Protein AF-A0A482RDL2-F1 (afdb_monomer)

Solvent-accessible surface area (backbone atoms only — not comparable to full-atom values): 4204 Å² total; per-residue (Å²): 136,87,81,81,81,77,82,76,76,90,75,80,97,79,76,80,80,56,58,67,52,53,52,57,69,75,69,66,78,66,46,67,54,65,52,64,41,93,88,76,67,49,73,28,51,24,55,85,54,44,68,50,82,79,72,58,88,90,72,117

Radius of gyration: 18.49 Å; Cα contacts (8 Å, |Δi|>4): 41; chains: 1; bounding box: 24×47×50 Å

Nearest PDB structures (foldseek):
  4qtt-assembly1_A  TM=5.230E-01  e=3.374E-02  Saccharomyces cerevisiae S288C
  8buu-assembly1_0  TM=2.763E-01  e=1.126E+00  Bacillus subtilis subsp. subtilis str. 168
  4wu1-assembly2_J5  TM=3.213E-01  e=3.313E+00  Thermus thermophilus HB8

Struct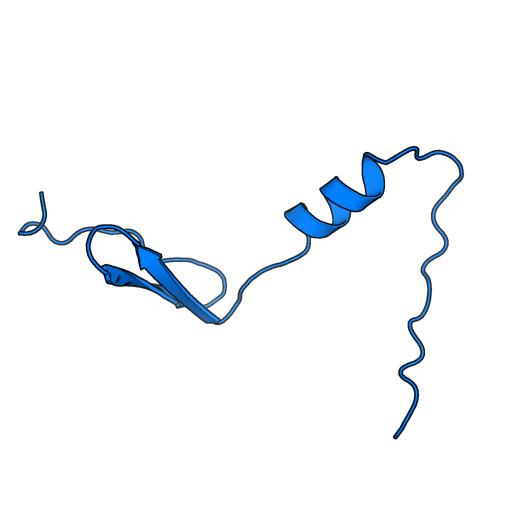ure (mmCIF, N/CA/C/O backbone):
data_AF-A0A482RDL2-F1
#
_entry.id   AF-A0A482RDL2-F1
#
loop_
_atom_site.group_PDB
_atom_site.id
_atom_site.type_symbol
_atom_site.label_atom_id
_atom_site.label_alt_id
_atom_site.label_comp_id
_atom_site.label_asym_id
_atom_site.label_entity_id
_atom_site.label_seq_id
_atom_site.pdbx_PDB_ins_code
_atom_site.Cartn_x
_atom_site.Cartn_y
_atom_site.Cartn_z
_atom_site.occupancy
_atom_site.B_iso_or_equiv
_atom_site.auth_seq_id
_atom_site.auth_comp_id
_atom_site.auth_asym_id
_atom_site.auth_atom_id
_atom_site.pdbx_PDB_model_num
ATOM 1 N N . MET A 1 1 ? -2.361 31.752 7.538 1.00 41.38 1 MET A N 1
ATOM 2 C CA . MET A 1 1 ? -2.008 30.377 7.958 1.00 41.38 1 MET A CA 1
ATOM 3 C C . MET A 1 1 ? -2.867 29.979 9.160 1.00 41.38 1 MET A C 1
ATOM 5 O O . MET A 1 1 ? -2.564 30.425 10.264 1.00 41.38 1 MET A O 1
ATOM 9 N N . PRO A 1 2 ? -3.981 29.244 8.986 1.00 48.47 2 PRO A N 1
ATOM 10 C CA . PRO A 1 2 ? -4.849 28.880 10.102 1.00 48.47 2 PRO A CA 1
ATOM 11 C C . PRO A 1 2 ? -4.240 27.702 10.875 1.00 48.47 2 PRO A C 1
ATOM 13 O O . PRO A 1 2 ? -3.901 26.669 10.302 1.00 48.47 2 PRO A O 1
ATOM 16 N N . ARG A 1 3 ? -4.067 27.869 12.189 1.00 52.34 3 ARG A N 1
ATOM 17 C CA . ARG A 1 3 ? -3.564 26.823 13.088 1.00 52.34 3 ARG A CA 1
ATOM 18 C C . ARG A 1 3 ? -4.641 25.751 13.258 1.00 52.34 3 ARG A C 1
ATOM 20 O O . ARG A 1 3 ? -5.677 26.014 13.866 1.00 52.34 3 ARG A O 1
ATOM 27 N N . ALA A 1 4 ? -4.391 24.555 12.732 1.00 49.72 4 ALA A N 1
ATOM 28 C CA . ALA A 1 4 ? -5.240 23.394 12.954 1.00 49.72 4 ALA A CA 1
ATOM 29 C C . ALA A 1 4 ? -5.263 23.059 14.455 1.00 49.72 4 ALA A C 1
ATOM 31 O O . ALA A 1 4 ? -4.250 22.683 15.044 1.00 49.72 4 ALA A O 1
ATOM 32 N N . ARG A 1 5 ? 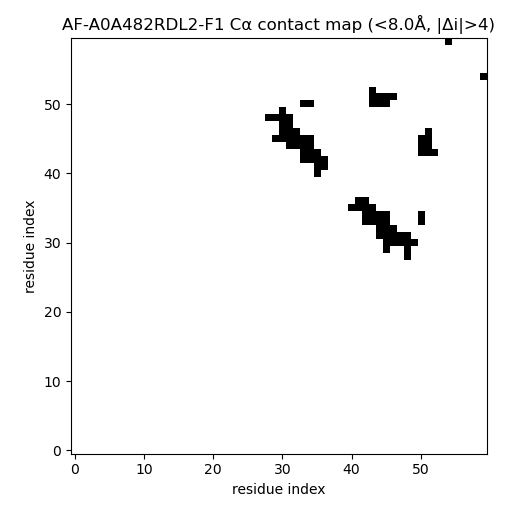-6.425 23.236 15.090 1.00 50.94 5 ARG A N 1
ATOM 33 C CA . ARG A 1 5 ? -6.685 22.759 16.451 1.00 50.94 5 ARG A CA 1
ATOM 34 C C . ARG A 1 5 ? -6.784 21.238 16.407 1.00 50.94 5 ARG A C 1
ATOM 36 O O . ARG A 1 5 ? -7.849 20.695 16.127 1.00 50.94 5 ARG A O 1
ATOM 43 N N . THR A 1 6 ? -5.699 20.540 16.706 1.00 52.12 6 THR A N 1
ATOM 44 C CA . THR A 1 6 ? -5.773 19.122 17.056 1.00 52.12 6 THR A CA 1
ATOM 45 C C . THR A 1 6 ? -6.471 19.006 18.410 1.00 52.12 6 THR A C 1
ATOM 47 O O . THR A 1 6 ? -5.927 19.359 19.454 1.00 52.12 6 THR A O 1
ATOM 50 N N . ARG A 1 7 ? -7.727 18.545 18.397 1.00 50.50 7 ARG A N 1
ATOM 51 C CA . ARG A 1 7 ? -8.403 18.040 19.598 1.00 50.50 7 ARG A CA 1
ATOM 52 C C . ARG A 1 7 ? -7.580 16.860 20.121 1.00 50.50 7 ARG A C 1
ATOM 54 O O . ARG A 1 7 ? -7.655 15.766 19.573 1.00 50.50 7 ARG A O 1
ATOM 61 N N . ALA A 1 8 ? -6.780 17.092 21.156 1.00 56.00 8 ALA A N 1
ATOM 62 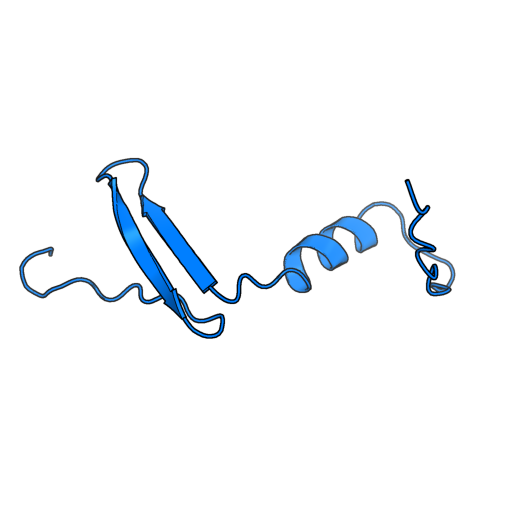C CA . ALA A 1 8 ? -6.140 16.020 21.901 1.00 56.00 8 ALA A CA 1
ATOM 63 C C . ALA A 1 8 ? -7.237 15.200 22.597 1.00 56.00 8 ALA A C 1
ATOM 65 O O . ALA A 1 8 ? -7.947 15.718 23.461 1.00 56.00 8 ALA A O 1
ATOM 66 N N . LEU A 1 9 ? -7.410 13.937 22.199 1.00 60.34 9 LEU A N 1
ATOM 67 C CA . LEU A 1 9 ? -8.239 13.003 22.956 1.00 60.34 9 LEU A CA 1
ATOM 68 C C . LEU A 1 9 ? -7.561 12.704 24.308 1.00 60.34 9 LEU A C 1
ATOM 70 O O . LEU A 1 9 ? -6.348 12.469 24.336 1.00 60.34 9 LEU A O 1
ATOM 74 N N . PRO A 1 10 ? -8.303 12.690 25.431 1.00 61.72 10 PRO A N 1
ATOM 75 C CA . PRO A 1 10 ? -7.734 12.376 26.733 1.00 61.72 10 PRO A CA 1
ATOM 76 C C . PRO A 1 10 ? -7.494 10.867 26.813 1.00 61.72 10 PRO A C 1
ATOM 78 O O . PRO A 1 10 ? -8.427 10.074 26.718 1.00 61.72 10 PRO A O 1
ATOM 81 N N . CYS A 1 11 ? -6.240 10.451 26.977 1.00 53.22 11 CYS A N 1
ATOM 82 C CA . CYS A 1 11 ? -5.895 9.037 27.096 1.00 53.22 11 CYS A CA 1
ATOM 83 C C . CYS A 1 11 ? -5.538 8.701 28.557 1.00 53.22 11 CYS A C 1
ATOM 85 O O . CYS A 1 11 ? -4.753 9.438 29.165 1.00 53.22 11 CYS A O 1
ATOM 87 N N . PRO A 1 12 ? -6.085 7.612 29.137 1.00 59.34 12 PRO A N 1
ATOM 88 C CA . PRO A 1 12 ? -5.917 7.296 30.545 1.00 59.34 12 PRO A CA 1
ATOM 89 C C . PRO A 1 12 ? -4.488 6.837 30.859 1.00 59.34 12 PRO A C 1
ATOM 91 O O . PRO A 1 12 ? -3.688 6.449 30.000 1.00 59.34 12 PRO A O 1
ATOM 94 N N . ARG A 1 13 ? -4.164 6.995 32.136 1.00 61.88 13 ARG A N 1
ATOM 95 C CA . ARG A 1 13 ? -2.839 6.996 32.749 1.00 61.88 13 ARG A CA 1
ATOM 96 C C . ARG A 1 13 ? -2.163 5.619 32.729 1.00 61.88 13 ARG A C 1
ATOM 98 O O . ARG A 1 13 ? -2.343 4.857 33.660 1.00 61.88 13 ARG A O 1
ATOM 105 N N . SER A 1 14 ? -1.371 5.354 31.689 1.00 63.75 14 SER A N 1
ATOM 106 C CA . SER A 1 14 ? -0.121 4.564 31.706 1.00 63.75 14 SER A CA 1
ATOM 107 C C . SER A 1 14 ? 0.290 4.256 30.262 1.00 63.75 14 SER A C 1
ATOM 109 O O . SER A 1 14 ? -0.302 3.382 29.627 1.00 63.75 14 SER A O 1
ATOM 111 N N . CYS A 1 15 ? 1.274 4.966 29.698 1.00 45.59 15 CYS A N 1
ATOM 112 C CA . CYS A 1 15 ? 2.026 4.381 28.589 1.00 45.59 15 CYS A CA 1
ATOM 113 C C . CYS A 1 15 ? 3.384 5.014 28.343 1.00 45.59 15 CYS A C 1
ATOM 115 O O . CYS A 1 15 ? 3.512 6.155 27.905 1.00 45.59 15 CYS A O 1
ATOM 117 N N . THR A 1 16 ? 4.385 4.183 28.551 1.00 46.75 16 THR A N 1
ATOM 118 C CA . THR A 1 16 ? 5.773 4.327 28.152 1.00 46.75 16 THR A CA 1
ATOM 119 C C . THR A 1 16 ? 5.932 3.753 26.738 1.00 46.75 16 THR A C 1
ATOM 121 O O . THR A 1 16 ? 5.762 2.560 26.558 1.00 46.75 16 THR A O 1
ATOM 124 N N . PHE A 1 17 ? 6.205 4.599 25.733 1.00 56.50 17 PHE A N 1
ATOM 125 C CA . PHE A 1 17 ? 6.694 4.324 24.354 1.00 56.50 17 PHE A CA 1
ATOM 126 C C . PHE A 1 17 ? 5.999 3.263 23.446 1.00 56.50 17 PHE A C 1
ATOM 128 O O . PHE A 1 17 ? 6.152 3.317 22.223 1.00 56.50 17 PHE A O 1
ATOM 135 N N . THR A 1 18 ? 5.223 2.312 23.962 1.00 49.78 18 THR A N 1
ATOM 136 C CA . THR A 1 18 ? 4.524 1.263 23.201 1.00 49.78 18 THR A CA 1
ATOM 137 C C . THR A 1 18 ? 3.157 1.710 22.675 1.00 49.78 18 THR A C 1
ATOM 139 O O . THR A 1 18 ? 2.813 1.330 21.558 1.00 49.78 18 THR A O 1
ATOM 142 N N . ARG A 1 19 ? 2.409 2.595 23.365 1.00 51.50 19 ARG A N 1
ATOM 143 C CA . ARG A 1 19 ? 1.114 3.110 22.841 1.00 51.50 19 ARG A CA 1
ATOM 144 C C . ARG A 1 19 ? 1.267 3.921 21.570 1.00 51.50 19 ARG A C 1
ATOM 146 O O . ARG A 1 19 ? 0.459 3.777 20.663 1.00 51.50 19 ARG A O 1
ATOM 153 N N . THR A 1 20 ? 2.267 4.795 21.508 1.00 54.25 20 THR A N 1
ATOM 154 C CA . THR A 1 20 ? 2.398 5.759 20.408 1.00 54.25 20 THR A CA 1
ATOM 155 C C . THR A 1 20 ? 2.737 5.069 19.089 1.00 54.25 20 THR A C 1
ATOM 157 O O . THR A 1 20 ? 2.251 5.477 18.040 1.00 54.25 20 THR A O 1
ATOM 160 N N . ARG A 1 21 ? 3.523 3.984 19.152 1.00 52.06 21 ARG A N 1
ATOM 161 C CA . ARG A 1 21 ? 3.916 3.185 17.982 1.00 52.06 21 ARG A CA 1
ATOM 162 C C . ARG A 1 21 ? 2.790 2.280 17.491 1.00 52.06 21 ARG A C 1
ATOM 164 O O . ARG A 1 21 ? 2.537 2.248 16.293 1.00 52.06 21 ARG A O 1
ATOM 171 N N . ALA A 1 22 ? 2.076 1.619 18.404 1.00 60.38 22 ALA A N 1
ATOM 172 C CA . ALA A 1 22 ? 0.899 0.831 18.041 1.00 60.38 22 ALA A CA 1
ATOM 173 C C . ALA A 1 22 ? -0.202 1.708 17.415 1.00 60.38 22 ALA A C 1
ATOM 175 O O . ALA A 1 22 ? -0.773 1.334 16.397 1.00 60.38 22 ALA A O 1
ATOM 176 N N . TYR A 1 23 ? -0.447 2.903 17.968 1.00 61.03 23 TYR A N 1
ATOM 177 C CA . TYR A 1 23 ? -1.427 3.858 17.440 1.00 61.03 23 TYR A CA 1
ATOM 178 C C . TYR A 1 23 ? -1.104 4.291 16.003 1.00 61.03 23 TYR A C 1
ATOM 180 O O . TYR A 1 23 ? -1.978 4.262 15.146 1.00 61.03 23 TYR A O 1
ATOM 188 N N . LEU A 1 24 ? 0.152 4.646 15.716 1.00 61.44 24 LEU A N 1
ATOM 189 C CA . LEU A 1 24 ? 0.539 5.113 14.384 1.00 61.44 24 LEU A CA 1
ATOM 190 C C . LEU A 1 24 ? 0.532 3.989 13.333 1.00 61.44 24 LEU A C 1
ATOM 192 O O . LEU A 1 24 ? 0.100 4.221 12.210 1.00 61.44 24 LEU A O 1
ATOM 196 N N . ALA A 1 25 ? 0.986 2.782 13.690 1.00 61.62 25 ALA A N 1
ATOM 197 C CA . ALA A 1 25 ? 1.086 1.666 12.746 1.00 61.62 25 ALA A CA 1
ATOM 198 C C . ALA A 1 25 ? -0.270 1.019 12.413 1.00 61.62 25 ALA A C 1
ATOM 200 O O . ALA A 1 25 ? -0.445 0.522 11.307 1.00 61.62 25 ALA A O 1
ATOM 201 N N . LEU A 1 26 ? -1.220 1.009 13.356 1.00 69.19 26 LEU A N 1
ATOM 202 C CA . LEU A 1 26 ? -2.502 0.310 13.190 1.00 69.19 26 LEU A CA 1
ATOM 203 C C . LEU A 1 26 ? -3.648 1.212 12.718 1.00 69.19 26 LEU A C 1
ATOM 205 O O . LEU A 1 26 ? -4.683 0.689 12.325 1.00 6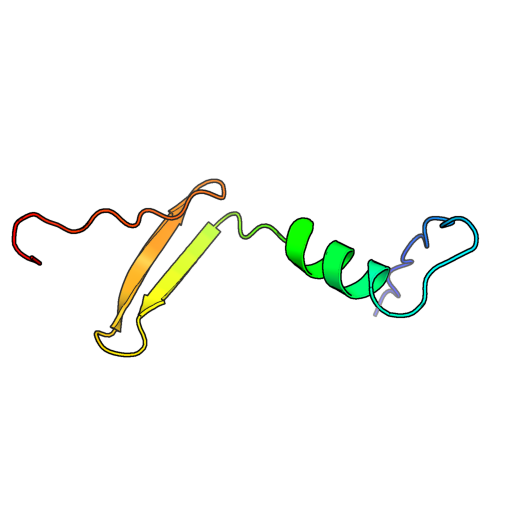9.19 26 LEU A O 1
ATOM 209 N N . GLN A 1 27 ? -3.501 2.540 12.782 1.00 69.56 27 GLN A N 1
ATOM 210 C CA . GLN A 1 27 ? -4.581 3.473 12.426 1.00 69.56 27 GLN A CA 1
ATOM 211 C C . GLN A 1 27 ? -4.369 4.222 11.109 1.00 69.56 27 GLN A C 1
ATOM 213 O O . GLN A 1 27 ? -5.258 4.954 10.673 1.00 69.56 27 GLN A O 1
ATOM 218 N N . LEU A 1 28 ? -3.202 4.083 10.480 1.00 78.38 28 LEU A N 1
ATOM 219 C CA . LEU A 1 28 ? -2.894 4.773 9.234 1.00 78.38 28 LEU A CA 1
ATOM 220 C C . LEU A 1 28 ? -3.181 3.838 8.057 1.00 78.38 28 LEU A C 1
ATOM 222 O O . LEU A 1 28 ? -2.484 2.850 7.849 1.00 78.38 28 LEU A O 1
ATOM 226 N N . HIS A 1 29 ? -4.223 4.163 7.296 1.00 82.31 29 HIS A N 1
ATOM 227 C CA . HIS A 1 29 ? -4.664 3.387 6.140 1.00 82.31 29 HIS A CA 1
ATOM 228 C C . HIS A 1 29 ? -4.456 4.194 4.858 1.00 82.31 29 HIS A C 1
ATOM 230 O O . HIS A 1 29 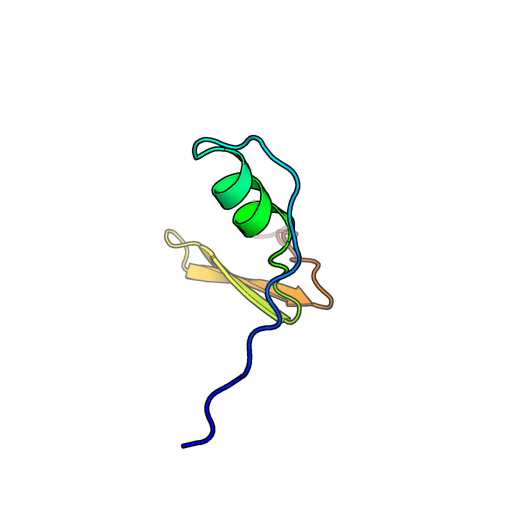? -4.885 5.344 4.761 1.00 82.31 29 HIS A O 1
ATOM 236 N N . ILE A 1 30 ? -3.809 3.585 3.865 1.00 87.94 30 ILE A N 1
ATOM 237 C CA . ILE A 1 30 ? -3.629 4.175 2.535 1.00 87.94 30 ILE A CA 1
ATOM 238 C C . ILE A 1 30 ? -4.843 3.784 1.696 1.00 87.94 30 ILE A C 1
ATOM 240 O O . ILE A 1 30 ? -4.988 2.617 1.358 1.00 87.94 30 ILE A O 1
ATOM 244 N N . MET A 1 31 ? -5.726 4.734 1.381 1.00 92.56 31 MET A N 1
ATOM 245 C CA . MET A 1 31 ? -6.969 4.445 0.647 1.00 92.56 31 MET A CA 1
ATOM 246 C C . MET A 1 31 ? -6.743 4.272 -0.861 1.00 92.56 31 MET A C 1
ATOM 248 O O . MET A 1 31 ? -7.369 3.408 -1.477 1.00 92.56 31 MET A O 1
ATOM 252 N N . GLU A 1 32 ? -5.842 5.071 -1.432 1.00 94.88 32 GLU A N 1
ATOM 253 C CA . GLU A 1 32 ? -5.487 5.090 -2.853 1.00 94.88 32 GLU A CA 1
ATOM 254 C C . GLU A 1 32 ? -3.971 5.286 -2.992 1.00 94.88 32 GLU A C 1
ATOM 256 O O . GLU A 1 32 ? -3.372 6.049 -2.229 1.00 94.88 32 GLU A O 1
ATOM 261 N N . GLY A 1 33 ? -3.340 4.585 -3.935 1.00 94.38 33 GLY A N 1
ATOM 262 C CA . GLY A 1 33 ? -1.893 4.664 -4.161 1.00 94.38 33 GLY A CA 1
ATOM 263 C C . GLY A 1 33 ? -1.343 3.454 -4.912 1.00 94.38 33 GLY A C 1
ATOM 264 O O . GLY A 1 33 ? -2.100 2.709 -5.526 1.00 94.38 33 GLY A O 1
ATOM 265 N N . ALA A 1 34 ? -0.029 3.240 -4.851 1.00 93.50 34 ALA A N 1
ATOM 266 C CA . ALA A 1 34 ? 0.614 2.027 -5.350 1.00 93.50 34 ALA A CA 1
ATOM 267 C C . ALA A 1 34 ? 1.832 1.665 -4.489 1.00 93.50 34 ALA A C 1
ATOM 269 O O . ALA A 1 34 ? 2.567 2.550 -4.048 1.00 93.50 34 ALA A O 1
ATOM 270 N N . LEU A 1 35 ? 2.054 0.370 -4.257 1.00 92.88 35 LEU A N 1
ATOM 271 C CA . LEU A 1 35 ? 3.291 -0.143 -3.668 1.00 92.88 35 LEU A CA 1
ATOM 272 C C . LEU A 1 35 ? 4.272 -0.443 -4.798 1.00 92.88 35 LEU A C 1
ATOM 274 O O . LEU A 1 35 ? 3.930 -1.179 -5.714 1.00 92.88 35 LEU A O 1
ATOM 278 N N . VAL A 1 36 ? 5.482 0.106 -4.741 1.00 93.25 36 VAL A N 1
ATOM 279 C CA . VAL A 1 36 ? 6.508 -0.123 -5.767 1.00 93.25 36 VAL A CA 1
ATOM 280 C C . VAL A 1 36 ? 7.606 -1.003 -5.188 1.00 93.25 36 VAL A C 1
ATOM 282 O O . VAL A 1 36 ? 8.149 -0.701 -4.124 1.00 93.25 36 VAL A O 1
ATOM 285 N N . CYS A 1 37 ? 7.931 -2.100 -5.870 1.00 91.06 37 CYS A N 1
ATOM 286 C CA . CYS A 1 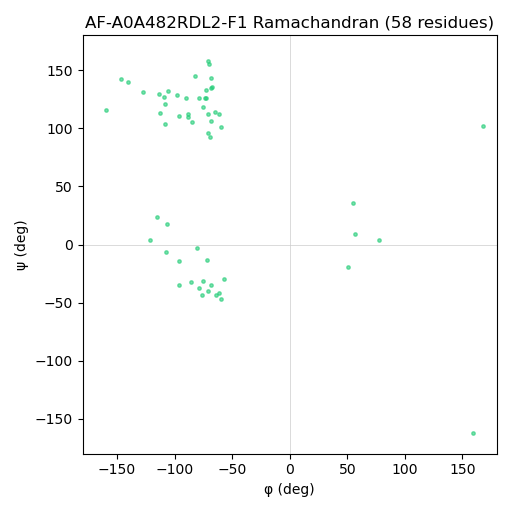37 ? 9.048 -2.952 -5.474 1.00 91.06 37 CYS A CA 1
ATOM 287 C C . CYS A 1 37 ? 10.381 -2.263 -5.818 1.00 91.06 37 CYS A C 1
ATOM 289 O O . CYS A 1 37 ? 10.597 -1.942 -6.983 1.00 91.06 37 CYS A O 1
ATOM 291 N N . PRO A 1 38 ? 11.319 -2.086 -4.872 1.00 93.50 38 PRO A N 1
ATOM 292 C CA . PRO A 1 38 ? 12.596 -1.426 -5.155 1.00 93.50 38 PRO A CA 1
ATOM 293 C C . PRO A 1 38 ? 13.560 -2.270 -6.006 1.00 93.50 38 PRO A C 1
ATOM 295 O O . PRO A 1 38 ? 14.560 -1.743 -6.472 1.00 93.50 38 PRO A O 1
ATOM 298 N N . ASN A 1 39 ? 13.296 -3.570 -6.186 1.00 91.75 39 ASN A N 1
ATOM 299 C CA . ASN A 1 39 ? 14.179 -4.476 -6.930 1.00 91.75 39 ASN A CA 1
ATOM 300 C C . ASN A 1 39 ? 13.763 -4.667 -8.398 1.00 91.75 39 ASN A C 1
ATOM 302 O O . ASN A 1 39 ? 14.617 -4.837 -9.258 1.00 91.75 39 ASN A O 1
ATOM 306 N N . CYS A 1 40 ? 12.458 -4.672 -8.684 1.00 88.75 40 CYS A N 1
ATOM 307 C CA . CYS A 1 40 ? 11.921 -4.880 -10.036 1.00 88.75 40 CYS A CA 1
ATOM 308 C C . CYS A 1 40 ? 11.058 -3.717 -10.542 1.00 88.75 40 CYS A C 1
ATOM 310 O O . CYS A 1 40 ? 10.460 -3.830 -11.604 1.00 88.75 40 CYS A O 1
ATOM 312 N N . GLU A 1 41 ? 10.942 -2.634 -9.764 1.00 89.19 41 GLU A N 1
ATOM 313 C CA . GLU A 1 41 ? 10.188 -1.404 -10.077 1.00 89.19 41 GLU A CA 1
ATOM 314 C C . GLU A 1 41 ? 8.697 -1.606 -10.390 1.00 89.19 41 GLU A C 1
ATOM 316 O O . GLU A 1 41 ? 7.983 -0.676 -10.765 1.00 89.19 41 GLU A O 1
ATOM 321 N N . ARG A 1 42 ? 8.182 -2.818 -10.170 1.00 88.69 42 ARG A N 1
ATOM 322 C CA . ARG A 1 42 ? 6.783 -3.150 -10.400 1.00 88.69 42 ARG A CA 1
ATOM 323 C C . ARG A 1 42 ? 5.875 -2.434 -9.403 1.00 88.69 42 ARG A C 1
ATOM 325 O O . ARG A 1 42 ? 6.129 -2.460 -8.197 1.00 88.69 42 ARG A O 1
ATOM 332 N N . ALA A 1 43 ? 4.792 -1.856 -9.919 1.00 91.31 43 ALA A N 1
ATOM 333 C CA . ALA A 1 43 ? 3.770 -1.167 -9.144 1.00 91.31 43 ALA A CA 1
ATOM 334 C C . ALA A 1 43 ? 2.554 -2.069 -8.862 1.00 91.31 43 ALA A C 1
ATOM 336 O O . ALA A 1 43 ? 1.955 -2.631 -9.775 1.00 91.31 43 ALA A O 1
ATOM 337 N N . TYR A 1 44 ? 2.160 -2.144 -7.593 1.00 93.25 44 TYR A N 1
ATOM 338 C CA . TYR A 1 44 ? 0.978 -2.841 -7.093 1.00 93.25 44 TYR A CA 1
ATOM 339 C C . TYR A 1 44 ? -0.073 -1.805 -6.666 1.00 93.25 44 TYR A C 1
ATOM 341 O O . TYR A 1 44 ? 0.097 -1.165 -5.621 1.00 93.25 44 TYR A O 1
ATOM 349 N N . PRO A 1 45 ? -1.133 -1.577 -7.458 1.00 92.94 45 PRO A N 1
ATOM 350 C CA . PRO A 1 45 ? -2.103 -0.521 -7.186 1.00 92.94 45 PRO A CA 1
ATOM 351 C C . PRO A 1 45 ? -2.941 -0.815 -5.932 1.00 92.94 45 PRO A C 1
ATOM 353 O O . PRO A 1 45 ? -3.322 -1.957 -5.665 1.00 92.94 45 PRO A O 1
ATOM 356 N N . ILE A 1 46 ? -3.247 0.235 -5.170 1.00 95.38 46 ILE A N 1
ATOM 357 C CA . ILE A 1 46 ? -4.095 0.226 -3.975 1.00 95.38 46 ILE A CA 1
ATOM 358 C C . ILE A 1 46 ? -5.413 0.913 -4.320 1.00 95.38 46 ILE A C 1
ATOM 360 O O . ILE A 1 46 ? -5.432 2.100 -4.654 1.00 95.38 46 ILE A O 1
ATOM 364 N N . HIS A 1 47 ? -6.518 0.186 -4.164 1.00 93.25 47 HIS A N 1
ATOM 365 C CA . HIS A 1 47 ? -7.865 0.729 -4.311 1.00 93.25 47 HIS A CA 1
ATOM 366 C C . HIS A 1 47 ? -8.701 0.405 -3.077 1.00 93.25 47 HIS A C 1
ATOM 368 O O . HIS A 1 47 ? -8.759 -0.742 -2.639 1.00 93.25 47 HIS A O 1
ATOM 374 N N . LYS A 1 48 ? -9.383 1.415 -2.522 1.00 92.25 48 LYS A N 1
ATOM 375 C CA . LYS A 1 48 ? -10.252 1.275 -1.337 1.00 92.25 48 LYS A CA 1
ATOM 376 C C . LYS A 1 48 ? -9.535 0.650 -0.131 1.00 92.25 48 LYS A C 1
ATOM 378 O O . LYS A 1 48 ? -10.131 -0.118 0.618 1.00 92.25 48 LYS A O 1
ATOM 383 N N . GLY A 1 49 ? -8.253 0.961 0.044 1.00 90.06 49 GLY A N 1
ATOM 384 C CA . GLY A 1 49 ? -7.451 0.395 1.129 1.00 90.06 49 GLY A CA 1
ATOM 385 C C . GLY A 1 49 ? -6.963 -1.036 0.906 1.00 90.06 49 GLY A C 1
ATOM 386 O O . GLY A 1 49 ? -6.342 -1.595 1.807 1.00 90.06 49 GLY A O 1
ATOM 387 N N . ILE A 1 50 ? -7.220 -1.628 -0.264 1.00 91.88 50 ILE A N 1
ATOM 388 C CA . ILE A 1 50 ? -6.824 -3.000 -0.590 1.00 91.88 50 ILE A CA 1
ATOM 389 C C . ILE A 1 50 ? -5.748 -2.959 -1.688 1.00 91.88 50 ILE A C 1
ATOM 391 O O . ILE A 1 50 ? -6.046 -2.541 -2.812 1.00 91.88 50 ILE A O 1
ATOM 395 N N . PRO A 1 51 ? -4.496 -3.357 -1.392 1.00 92.88 51 PRO A N 1
ATOM 396 C CA . PRO A 1 51 ? -3.456 -3.514 -2.406 1.00 92.88 51 PRO A CA 1
ATOM 397 C C . PRO A 1 51 ? -3.713 -4.760 -3.263 1.00 92.88 51 PRO A C 1
ATOM 399 O O . PRO A 1 51 ? -3.953 -5.844 -2.728 1.00 92.88 51 PRO A O 1
ATOM 402 N N . ASN A 1 52 ? -3.612 -4.632 -4.588 1.00 91.44 52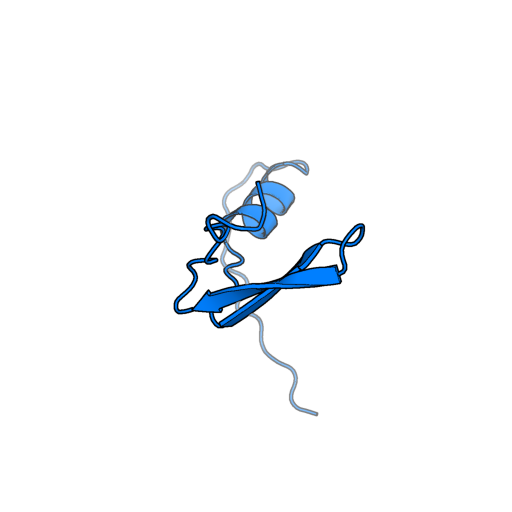 ASN A N 1
ATOM 403 C CA . ASN A 1 52 ? -3.605 -5.781 -5.491 1.00 91.44 52 ASN A CA 1
ATOM 404 C C . ASN A 1 52 ? -2.180 -6.339 -5.620 1.00 91.44 52 ASN A C 1
ATOM 406 O O . ASN A 1 52 ? -1.350 -5.735 -6.293 1.00 91.44 52 ASN A O 1
ATOM 410 N N . MET A 1 53 ? -1.908 -7.481 -4.983 1.00 89.12 53 MET A N 1
ATOM 411 C CA . MET A 1 53 ? -0.608 -8.177 -5.027 1.00 89.12 53 MET A CA 1
ATOM 412 C C . MET A 1 53 ? -0.637 -9.453 -5.880 1.00 89.12 53 MET A C 1
ATOM 414 O O . MET A 1 53 ? 0.220 -10.320 -5.729 1.00 89.12 53 MET A O 1
ATOM 418 N N . VAL A 1 54 ? -1.637 -9.600 -6.751 1.00 88.62 54 VAL A N 1
ATOM 419 C CA . VAL A 1 54 ? -1.716 -10.738 -7.669 1.00 88.62 54 VAL A CA 1
ATOM 420 C C . VAL A 1 54 ? -0.662 -10.568 -8.769 1.00 88.62 54 VAL A C 1
ATOM 422 O O . VAL A 1 54 ? -0.583 -9.526 -9.425 1.00 88.62 54 VAL A O 1
ATOM 425 N N . LEU A 1 55 ? 0.173 -11.589 -8.944 1.00 84.38 55 LEU A N 1
ATOM 426 C CA . LEU A 1 55 ? 1.144 -11.680 -10.034 1.00 84.38 55 LEU A CA 1
ATOM 427 C C . LEU A 1 55 ? 0.425 -12.205 -11.284 1.00 84.38 55 LEU A C 1
ATOM 429 O O . LEU A 1 55 ? -0.499 -13.010 -11.155 1.00 84.38 55 LEU A O 1
ATOM 433 N N . ALA A 1 56 ? 0.805 -11.741 -12.476 1.00 80.50 56 ALA A N 1
ATOM 434 C CA . ALA A 1 56 ? 0.321 -12.372 -13.697 1.00 80.50 56 ALA A CA 1
ATOM 435 C C . ALA A 1 56 ? 0.971 -13.756 -13.846 1.00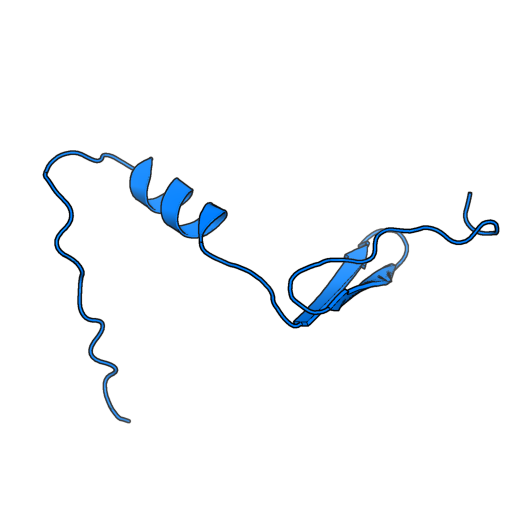 80.50 56 ALA A C 1
ATOM 437 O O . ALA A 1 56 ? 2.061 -13.995 -13.330 1.00 80.50 56 ALA A O 1
ATOM 438 N N . GLU A 1 57 ? 0.306 -14.651 -14.572 1.00 74.56 57 GLU A N 1
ATOM 439 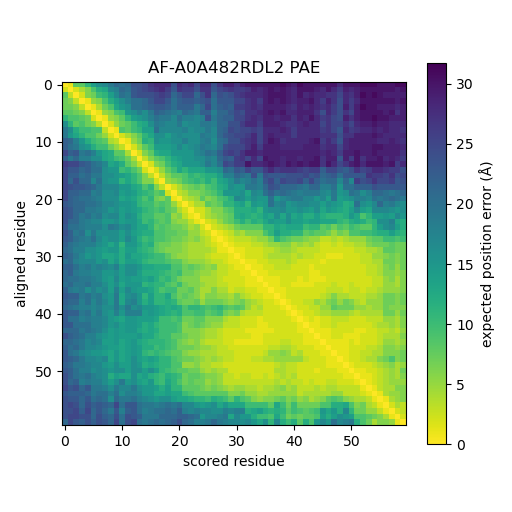C CA . GLU A 1 57 ? 0.790 -16.015 -14.838 1.00 74.56 57 GLU A CA 1
ATOM 440 C C . GLU A 1 57 ? 2.180 -16.009 -15.508 1.00 74.56 57 GLU A C 1
ATOM 442 O O . GLU A 1 57 ? 2.987 -16.902 -15.274 1.00 74.56 57 GLU A O 1
ATOM 447 N N . ASP A 1 58 ? 2.482 -14.962 -16.282 1.00 73.75 58 ASP A N 1
ATOM 448 C CA . ASP A 1 58 ? 3.745 -14.781 -17.007 1.00 73.75 58 ASP A CA 1
ATOM 449 C C . ASP A 1 58 ? 4.905 -14.251 -16.132 1.00 73.75 58 ASP A C 1
ATOM 451 O O . ASP A 1 58 ? 6.018 -14.071 -16.624 1.00 73.75 58 ASP A O 1
ATOM 455 N N . GLU A 1 59 ? 4.662 -13.956 -14.849 1.00 66.31 59 GLU A N 1
ATOM 456 C CA . GLU A 1 59 ? 5.625 -13.320 -13.929 1.00 66.31 59 GLU A CA 1
ATOM 457 C C . GLU A 1 59 ? 6.050 -14.235 -12.757 1.00 66.31 59 GLU A C 1
ATOM 459 O O . GLU A 1 59 ? 6.466 -13.734 -11.706 1.00 66.31 59 GLU A O 1
ATOM 464 N N . LEU A 1 60 ? 5.929 -15.558 -12.933 1.00 59.16 60 LEU A N 1
ATOM 465 C CA . LEU A 1 60 ? 6.322 -16.616 -11.984 1.00 59.16 60 LEU A CA 1
ATOM 466 C C . LEU A 1 60 ? 7.745 -17.150 -12.212 1.00 59.16 60 LEU A C 1
ATOM 468 O O . LEU A 1 60 ? 8.116 -17.404 -13.380 1.00 59.16 60 LEU A O 1
#

Foldseek 3Di:
DDDDPDPDDDDDDDDDPPVVVCCVVVVDADQWDWDADPPPRDTFTHHRRDTHPDDPPVRD

Mean predicted aligned error: 13.07 Å

Sequence (60 aa):
MPRARTRALPCPRSCTFTRTRAYLALQLHIMEGALVCPNCERAYPIHKGIPNMVLAEDEL

Secondary structure (DSSP, 8-state):
------------S--SSHHHHHHHHHH----EEEEE-TTT--EEEEETTEE--PPPGGG-

pLDDT: mean 73.26, std 17.76, range [41.38, 95.38]